Protein AF-A0AA35RER6-F1 (afdb_monomer)

Foldseek 3Di:
DDDDDDDDDDDDDDDDDDPPDPPPPPPPDPVCVVCVPPPDDPDDDDDDDQFDKPCVVVVHDDPDPVCCVPPIGHDPRRVVVVVVVVPDPPVVPD

Structure (mmCIF, N/CA/C/O backbone):
data_AF-A0AA35RER6-F1
#
_entry.id   AF-A0AA35RER6-F1
#
loop_
_atom_site.group_PDB
_atom_site.id
_atom_site.type_symbol
_atom_site.label_atom_id
_atom_site.label_alt_id
_atom_site.label_comp_id
_atom_site.label_asym_id
_atom_site.label_entity_id
_atom_site.label_seq_id
_atom_site.pdbx_PDB_ins_code
_atom_site.Cartn_x
_atom_site.Cartn_y
_atom_site.Cartn_z
_atom_site.occupancy
_atom_site.B_iso_or_equiv
_atom_site.auth_seq_id
_atom_site.auth_comp_id
_atom_site.auth_asym_id
_atom_site.auth_atom_id
_atom_site.pdbx_PDB_model_num
ATOM 1 N N . MET A 1 1 ? -80.668 -36.706 32.297 1.00 35.38 1 MET A N 1
ATOM 2 C CA . MET A 1 1 ? -79.534 -36.753 33.245 1.00 35.38 1 MET A CA 1
ATOM 3 C C . MET A 1 1 ? -78.704 -35.482 33.046 1.00 35.38 1 MET A C 1
ATOM 5 O O . MET A 1 1 ? -78.139 -35.363 31.974 1.00 35.38 1 MET A O 1
ATOM 9 N N . ARG A 1 2 ? -78.718 -34.573 34.047 1.00 35.19 2 ARG A N 1
ATOM 10 C CA . ARG A 1 2 ? -77.798 -33.436 34.362 1.00 35.19 2 ARG A CA 1
ATOM 11 C C . ARG A 1 2 ? -77.468 -32.381 33.275 1.00 35.19 2 ARG A C 1
ATOM 13 O O . ARG A 1 2 ? -77.056 -32.758 32.197 1.00 35.19 2 ARG A O 1
ATOM 20 N N . THR A 1 3 ? -77.418 -31.059 33.489 1.00 35.53 3 THR A N 1
ATOM 21 C CA . THR A 1 3 ? -78.039 -30.043 34.382 1.00 35.53 3 THR A CA 1
ATOM 22 C C . THR A 1 3 ? -77.591 -28.658 33.848 1.00 35.53 3 THR A C 1
ATOM 24 O O . THR A 1 3 ? -76.544 -28.562 33.218 1.00 35.53 3 THR A O 1
ATOM 27 N N . LEU A 1 4 ? -78.393 -27.620 34.103 1.00 42.94 4 LEU A N 1
ATOM 28 C CA . LEU A 1 4 ? -78.338 -26.217 33.634 1.00 42.94 4 LEU A CA 1
ATOM 29 C C . LEU A 1 4 ? -77.160 -25.362 34.167 1.00 42.94 4 LEU A C 1
ATOM 31 O O . LEU A 1 4 ? -76.626 -25.682 35.227 1.00 42.94 4 LEU A O 1
ATOM 35 N N . LYS A 1 5 ? -76.876 -24.218 33.505 1.00 38.00 5 LYS A N 1
ATOM 36 C CA . LYS A 1 5 ? -76.817 -22.835 34.073 1.00 38.00 5 LYS A CA 1
ATOM 37 C C . LYS A 1 5 ? -76.623 -21.795 32.943 1.00 38.00 5 LYS A C 1
ATOM 39 O O . LYS A 1 5 ? -75.729 -21.964 32.126 1.00 38.00 5 LYS A O 1
ATOM 44 N N . GLU A 1 6 ? -77.605 -20.920 32.677 1.00 36.34 6 GLU A N 1
ATOM 45 C CA . GLU A 1 6 ? -77.724 -19.517 33.167 1.00 36.34 6 GLU A CA 1
ATOM 46 C C . GLU A 1 6 ? -76.559 -18.612 32.702 1.00 36.34 6 GLU A C 1
ATOM 48 O O . GLU A 1 6 ? -75.410 -18.973 32.883 1.00 36.34 6 GLU A O 1
ATOM 53 N N . GLY A 1 7 ? -76.715 -17.415 32.134 1.00 32.03 7 GLY A N 1
ATOM 54 C CA . GLY A 1 7 ? -77.866 -16.561 31.880 1.00 32.03 7 GLY A CA 1
ATOM 55 C C . GLY A 1 7 ? -77.400 -15.137 31.499 1.00 32.03 7 GLY A C 1
ATOM 56 O O . GLY A 1 7 ? -76.243 -14.780 31.684 1.00 32.03 7 GLY A O 1
ATOM 57 N N . VAL A 1 8 ? -78.367 -14.342 31.032 1.00 36.25 8 VAL A N 1
ATOM 58 C CA . VAL A 1 8 ? -78.510 -12.879 31.196 1.00 36.25 8 VAL A CA 1
ATOM 59 C C . VAL A 1 8 ? -77.700 -11.903 30.312 1.00 36.25 8 VAL A C 1
ATOM 61 O O . VAL A 1 8 ? -76.479 -11.825 30.287 1.00 36.25 8 VAL A O 1
ATOM 64 N N . VAL A 1 9 ? -78.508 -11.080 29.638 1.00 45.28 9 VAL A N 1
ATOM 65 C CA . VAL A 1 9 ? -78.262 -9.872 28.841 1.00 45.28 9 VAL A CA 1
ATOM 66 C C . VAL A 1 9 ? -77.658 -8.729 29.670 1.00 45.28 9 VAL A C 1
ATOM 68 O O . VAL A 1 9 ? -78.118 -8.460 30.774 1.00 45.28 9 VAL A O 1
ATOM 71 N N . GLY A 1 10 ? -76.742 -7.950 29.083 1.00 33.59 10 GLY A N 1
ATOM 72 C CA . GLY A 1 10 ? -76.323 -6.657 29.635 1.00 33.59 10 GLY A CA 1
ATOM 73 C C . GLY A 1 10 ? -75.785 -5.697 28.573 1.00 33.59 10 GLY A C 1
ATOM 74 O O . GLY A 1 10 ? -74.625 -5.777 28.186 1.00 33.59 10 GLY A O 1
ATOM 75 N N . ARG A 1 11 ? -76.629 -4.762 28.110 1.00 44.19 11 ARG A N 1
ATOM 76 C CA . ARG A 1 11 ? -76.205 -3.548 27.390 1.00 44.19 11 ARG A CA 1
ATOM 77 C C . ARG A 1 11 ? -75.449 -2.636 28.362 1.00 44.19 11 ARG A C 1
ATOM 79 O O . ARG A 1 11 ? -75.955 -2.365 29.446 1.00 44.19 11 ARG A O 1
ATOM 86 N N . GLY A 1 12 ? -74.307 -2.094 27.948 1.00 33.94 12 GLY A N 1
ATOM 87 C CA . GLY A 1 12 ? -73.565 -1.107 28.732 1.00 33.94 12 GLY A CA 1
ATOM 88 C C . GLY A 1 12 ? -72.547 -0.352 27.888 1.00 33.94 12 GLY A C 1
ATOM 89 O O . GLY A 1 12 ? -71.407 -0.776 27.746 1.00 33.94 12 GLY A O 1
ATOM 90 N N . SER A 1 13 ? -72.967 0.775 27.314 1.00 45.12 13 SER A N 1
ATOM 91 C CA . SER A 1 13 ? -72.069 1.777 26.741 1.00 45.12 13 SER A CA 1
ATOM 92 C C . SER A 1 13 ? -71.188 2.432 27.815 1.00 45.12 13 SER A C 1
ATOM 94 O O . SER A 1 13 ? -71.620 2.618 28.950 1.00 45.12 13 SER A O 1
ATOM 96 N N . ARG A 1 14 ? -70.041 2.953 27.352 1.00 42.44 14 ARG A N 1
ATOM 97 C CA . ARG A 1 14 ? -69.091 3.891 27.993 1.00 42.44 14 ARG A CA 1
ATOM 98 C C . ARG A 1 14 ? -67.979 3.254 28.834 1.00 42.44 14 ARG A C 1
ATOM 100 O O . ARG A 1 14 ? -68.185 2.883 29.980 1.00 42.44 14 ARG A O 1
ATOM 107 N N . ARG A 1 15 ? -66.736 3.464 28.400 1.00 38.97 15 ARG A N 1
ATOM 108 C CA . ARG A 1 15 ? -66.005 4.718 28.661 1.00 38.97 15 ARG A CA 1
ATOM 109 C C . ARG A 1 15 ? -64.721 4.756 27.834 1.00 38.97 15 ARG A C 1
ATOM 111 O O . ARG A 1 15 ? -63.889 3.867 27.937 1.00 38.97 15 ARG A O 1
ATOM 118 N N . LEU A 1 16 ? -64.563 5.843 27.083 1.00 52.06 16 LEU A N 1
ATOM 119 C CA . LEU A 1 16 ? -63.262 6.379 26.702 1.00 52.06 16 LEU A CA 1
ATOM 120 C C . LEU A 1 16 ? -62.436 6.599 27.979 1.00 52.06 16 LEU A C 1
ATOM 122 O O . LEU A 1 16 ? -62.890 7.285 28.899 1.00 52.06 16 LEU A O 1
ATOM 126 N N . ARG A 1 17 ? -61.270 5.959 28.034 1.00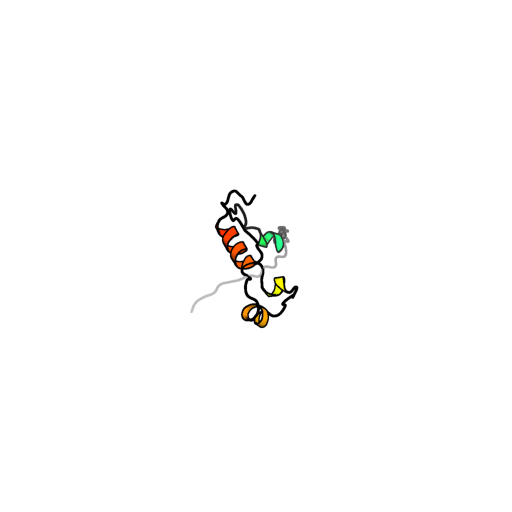 35.28 17 ARG A N 1
ATOM 127 C CA . ARG A 1 17 ? -60.083 6.239 28.859 1.00 35.28 17 ARG A CA 1
ATOM 128 C C . ARG A 1 17 ? -59.050 5.211 28.387 1.00 35.28 17 ARG A C 1
ATOM 130 O O . ARG A 1 17 ? -59.343 4.028 28.383 1.00 35.28 17 ARG A O 1
ATOM 137 N N . SER A 1 18 ? -57.868 5.559 27.924 1.00 41.88 18 SER A N 1
ATOM 138 C CA . SER A 1 18 ? -57.020 6.677 28.288 1.00 41.88 18 SER A CA 1
ATOM 139 C C . SER A 1 18 ? -56.161 6.988 27.076 1.00 41.88 18 SER A C 1
ATOM 141 O O . SER A 1 18 ? -55.539 6.081 26.527 1.00 41.88 18 SER A O 1
ATOM 143 N N . GLU A 1 19 ? -56.073 8.264 26.722 1.00 47.50 19 GLU A N 1
ATOM 144 C CA . GLU A 1 19 ? -54.886 8.829 26.093 1.00 47.50 19 GLU A CA 1
ATOM 145 C C . GLU A 1 19 ? -53.710 8.532 27.034 1.00 47.50 19 GLU A C 1
ATOM 147 O O . GLU A 1 19 ? -53.427 9.262 27.978 1.00 47.50 19 GLU A O 1
ATOM 152 N N . LYS A 1 20 ? -53.102 7.356 26.903 1.00 44.16 20 LYS A N 1
ATOM 153 C CA . LYS A 1 20 ? -51.733 7.156 27.351 1.00 44.16 20 LYS A CA 1
ATOM 154 C C . LYS A 1 20 ? -50.922 7.433 26.114 1.00 44.16 20 LYS A C 1
ATOM 156 O O . LYS A 1 20 ? -50.953 6.629 25.187 1.00 44.16 20 LYS A O 1
ATOM 161 N N . GLY A 1 21 ? -50.288 8.604 26.109 1.00 43.53 21 GLY A N 1
ATOM 162 C CA . GLY A 1 21 ? -49.296 8.971 25.119 1.00 43.53 21 GLY A CA 1
ATOM 163 C C . GLY A 1 21 ? -48.406 7.767 24.875 1.00 43.53 21 GLY A C 1
ATOM 164 O O . GLY A 1 21 ? -47.630 7.364 25.742 1.00 43.53 21 GLY A O 1
ATOM 165 N N . MET A 1 22 ? -48.566 7.165 23.701 1.00 42.09 22 MET A N 1
ATOM 166 C CA . MET A 1 22 ? -47.454 6.471 23.103 1.00 42.09 22 MET A CA 1
ATOM 167 C C . MET A 1 22 ? -46.477 7.598 22.837 1.00 42.09 22 MET A C 1
ATOM 169 O O . MET A 1 22 ? -46.641 8.348 21.881 1.00 42.09 22 MET A O 1
ATOM 173 N N . ALA A 1 23 ? -45.553 7.808 23.778 1.00 53.47 23 ALA A N 1
ATOM 174 C CA . ALA A 1 23 ? -44.321 8.485 23.454 1.00 53.47 23 ALA A CA 1
ATOM 175 C C . ALA A 1 23 ? -43.854 7.788 22.182 1.00 53.47 23 ALA A C 1
ATOM 177 O O . ALA A 1 23 ? -43.615 6.577 22.214 1.00 53.47 23 ALA A O 1
ATOM 178 N N . GLU A 1 24 ? -43.881 8.507 21.059 1.00 53.28 24 GLU A N 1
ATOM 179 C CA . GLU A 1 24 ? -43.195 8.065 19.862 1.00 53.28 24 GLU A CA 1
ATOM 180 C C . GLU A 1 24 ? -41.802 7.706 20.352 1.00 53.28 24 GLU A C 1
ATOM 182 O O . GLU A 1 24 ? -41.054 8.573 20.810 1.00 53.28 24 GLU A O 1
ATOM 187 N N . ALA A 1 25 ? -41.509 6.407 20.416 1.00 60.91 25 ALA A N 1
ATOM 188 C CA . ALA A 1 25 ? -40.171 5.968 20.720 1.00 60.91 25 ALA A CA 1
ATOM 189 C C . ALA A 1 25 ? -39.345 6.593 19.608 1.00 60.91 25 ALA A C 1
ATOM 191 O O . ALA A 1 25 ? -39.517 6.224 18.444 1.00 60.91 25 ALA A O 1
ATOM 192 N N . HIS A 1 26 ? -38.559 7.610 19.957 1.00 70.50 26 HIS A N 1
ATOM 193 C CA . HIS A 1 26 ? -37.642 8.251 19.041 1.00 70.50 26 HIS A CA 1
ATOM 194 C C . HIS A 1 26 ? -36.665 7.158 1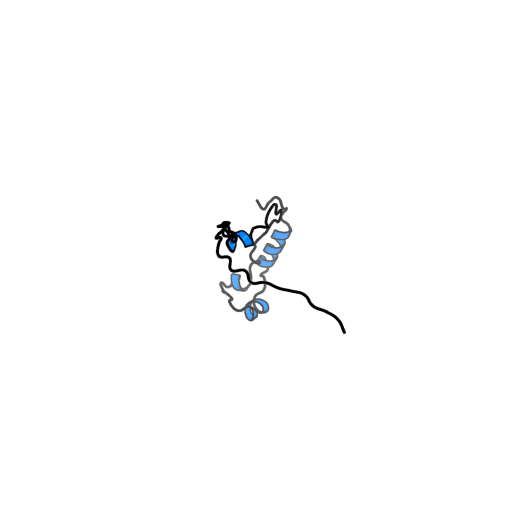8.631 1.00 70.50 26 HIS A C 1
ATOM 196 O O . HIS A 1 26 ? -35.720 6.848 19.358 1.00 70.50 26 HIS A O 1
ATOM 202 N N . LEU A 1 27 ? -36.995 6.463 17.537 1.00 65.56 27 LEU A N 1
ATOM 203 C CA . LEU A 1 27 ? -36.131 5.450 16.974 1.00 65.56 27 LEU A CA 1
ATOM 204 C C . LEU A 1 27 ? -34.850 6.201 16.638 1.00 65.56 27 LEU A C 1
ATOM 206 O O . LEU A 1 27 ? -34.933 7.169 15.874 1.00 65.56 27 LEU A O 1
ATOM 210 N N . PRO A 1 28 ? -33.706 5.805 17.219 1.00 68.88 28 PRO A N 1
ATOM 211 C CA . PRO A 1 28 ? -32.463 6.489 16.941 1.00 68.88 28 PRO A CA 1
ATOM 212 C C . PRO A 1 28 ? -32.282 6.510 15.432 1.00 68.88 28 PRO A C 1
ATOM 214 O O . PRO A 1 28 ? -32.550 5.519 14.736 1.00 68.88 28 PRO A O 1
ATOM 217 N N . SER A 1 29 ? -31.866 7.660 14.921 1.00 79.19 29 SER A N 1
ATOM 218 C CA . SER A 1 29 ? -31.512 7.776 13.517 1.00 79.19 29 SER A CA 1
ATOM 219 C C . SER A 1 29 ? -30.518 6.663 13.155 1.00 79.19 29 SER A C 1
ATOM 221 O O . SER A 1 29 ? -29.759 6.169 13.996 1.00 79.19 29 SER A O 1
ATOM 223 N N . LYS A 1 30 ? -30.500 6.235 11.885 1.00 73.44 30 LYS A N 1
ATOM 224 C CA . LYS A 1 30 ? -29.565 5.187 11.427 1.00 73.44 30 LYS A CA 1
ATOM 225 C C . LYS A 1 30 ? -28.109 5.497 11.808 1.00 73.44 30 LYS A C 1
ATOM 227 O O . LYS A 1 30 ? -27.328 4.573 11.999 1.00 73.44 30 LYS A O 1
ATOM 232 N N . GLU A 1 31 ? -27.767 6.778 11.918 1.00 71.88 31 GLU A N 1
ATOM 233 C CA . GLU A 1 31 ? -26.463 7.289 12.342 1.00 71.88 31 GLU A CA 1
ATOM 234 C C . GLU A 1 31 ? -26.226 7.096 13.851 1.00 71.88 31 GLU A C 1
ATOM 236 O O . GLU A 1 31 ? -25.201 6.547 14.243 1.00 71.88 31 GLU A O 1
ATOM 241 N N . GLU A 1 32 ? -27.186 7.442 14.709 1.00 70.50 32 GLU A N 1
ATOM 242 C CA . GLU A 1 32 ? -27.067 7.245 16.164 1.00 70.50 32 GLU A CA 1
ATOM 243 C C . GLU A 1 32 ? -26.979 5.762 16.538 1.00 70.50 32 GLU A C 1
ATOM 245 O O . GLU A 1 32 ? -26.182 5.376 17.395 1.00 70.50 32 GLU A O 1
ATOM 250 N N . ALA A 1 33 ? -27.720 4.899 15.837 1.00 75.38 33 ALA A N 1
ATOM 251 C CA . ALA A 1 33 ? -27.633 3.456 16.034 1.00 75.38 33 ALA A CA 1
ATOM 252 C C . ALA A 1 33 ? -26.242 2.900 15.659 1.00 75.38 33 ALA A C 1
ATOM 254 O O . ALA A 1 33 ? -25.726 2.029 16.362 1.00 75.38 33 ALA A O 1
ATOM 255 N N . ARG A 1 34 ? -25.604 3.434 14.602 1.00 79.38 34 ARG A N 1
ATOM 256 C CA . ARG A 1 34 ? -24.289 2.979 14.100 1.00 79.38 34 ARG A CA 1
ATOM 257 C C . ARG A 1 34 ? -23.158 3.168 15.104 1.00 79.38 34 ARG A C 1
ATOM 259 O O . ARG A 1 34 ? -22.234 2.359 15.122 1.00 79.38 34 ARG A O 1
ATOM 266 N N . PHE A 1 35 ? -23.229 4.210 15.928 1.00 78.06 35 PHE A N 1
ATOM 267 C CA . PHE A 1 35 ? -22.145 4.587 16.840 1.00 78.06 35 PHE A CA 1
ATOM 268 C C . PHE A 1 35 ? -22.488 4.390 18.322 1.00 78.06 35 PHE A C 1
ATOM 270 O O . PHE A 1 35 ? -21.620 4.568 19.175 1.00 78.06 35 PHE A O 1
ATOM 277 N N . SER A 1 36 ? -23.714 3.955 18.630 1.00 76.38 36 SER A N 1
ATOM 278 C CA . SER A 1 36 ? -24.232 3.793 19.998 1.00 76.38 36 SER A CA 1
ATOM 279 C C . SER A 1 36 ? -23.394 2.886 20.918 1.00 76.38 36 SER A C 1
ATOM 281 O O . SER A 1 36 ? -23.473 3.020 22.136 1.00 76.38 36 SER A O 1
ATOM 283 N N . GLY A 1 37 ? -22.557 2.000 20.364 1.00 77.94 37 GLY A N 1
ATOM 284 C CA . GLY A 1 37 ? -21.665 1.108 21.119 1.00 77.94 37 GLY A CA 1
ATOM 285 C C . GLY A 1 37 ? -20.183 1.508 21.159 1.00 77.94 37 GLY A C 1
ATOM 286 O O . GLY A 1 37 ? -19.393 0.805 21.783 1.00 77.94 37 GLY A O 1
ATOM 287 N N . LEU A 1 38 ? -19.769 2.598 20.502 1.00 81.75 38 LEU A N 1
ATOM 288 C CA . LEU A 1 38 ? -18.348 2.956 20.353 1.00 81.75 38 LEU A CA 1
ATOM 289 C C . LEU A 1 38 ? -17.844 3.883 21.467 1.00 81.75 38 LEU A C 1
ATOM 291 O O . LEU A 1 38 ? -17.323 4.965 21.203 1.00 81.75 38 LEU A O 1
ATOM 295 N N . THR A 1 39 ? -17.964 3.466 22.726 1.00 81.50 39 THR A N 1
ATOM 296 C CA . THR A 1 39 ? -17.362 4.209 23.844 1.00 81.50 39 THR A CA 1
ATOM 297 C C . THR A 1 39 ? -16.027 3.579 24.259 1.00 81.50 39 THR A C 1
ATOM 299 O O . THR A 1 39 ? -15.887 2.360 24.297 1.00 81.50 39 THR A O 1
ATOM 302 N N . ASN A 1 40 ? -15.021 4.413 24.559 1.00 84.81 40 ASN A N 1
ATOM 303 C CA . ASN A 1 40 ? -13.710 4.001 25.094 1.00 84.81 40 ASN A CA 1
ATOM 304 C C . ASN A 1 40 ? -12.847 3.092 24.178 1.00 84.81 40 ASN A C 1
ATOM 306 O O . ASN A 1 40 ? -12.200 2.144 24.631 1.00 84.81 40 ASN A O 1
ATOM 310 N N . LEU A 1 41 ? -12.806 3.383 22.872 1.00 85.75 41 LEU A N 1
ATOM 311 C CA . LEU A 1 41 ? -11.896 2.703 21.944 1.00 85.75 41 LEU A CA 1
ATOM 312 C C . LEU A 1 41 ? -10.4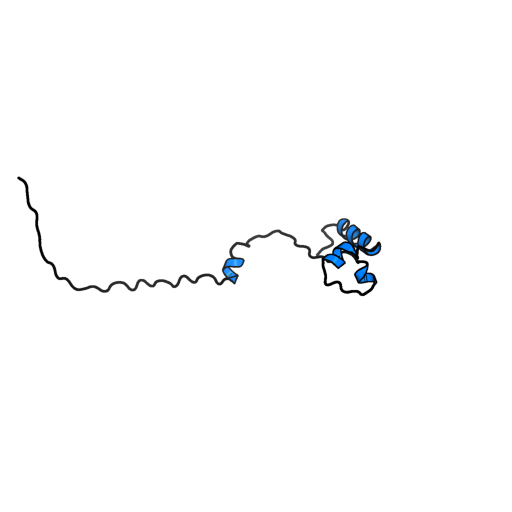47 3.158 22.167 1.00 85.75 41 LEU A C 1
ATOM 314 O O . LEU A 1 41 ? -10.157 4.350 22.184 1.00 85.75 41 LEU A O 1
ATOM 318 N N . ARG A 1 42 ? -9.523 2.199 22.269 1.00 88.00 42 ARG A N 1
ATOM 319 C CA . ARG A 1 42 ? -8.070 2.447 22.385 1.00 88.00 42 ARG A CA 1
ATOM 320 C C . ARG A 1 42 ? -7.287 2.056 21.126 1.00 88.00 42 ARG A C 1
ATOM 322 O O . ARG A 1 42 ? -6.066 1.922 21.167 1.00 88.00 42 ARG A O 1
ATOM 329 N N . ASN A 1 43 ? -7.990 1.835 20.018 1.00 86.56 43 ASN A N 1
ATOM 330 C CA . ASN A 1 43 ? -7.384 1.402 18.764 1.00 86.56 43 ASN A CA 1
ATOM 331 C C . ASN A 1 43 ? -6.576 2.544 18.139 1.00 86.56 43 ASN A C 1
ATOM 333 O O . ASN A 1 43 ? -7.057 3.671 18.050 1.00 86.56 43 ASN A O 1
ATOM 337 N N . ARG A 1 44 ? -5.375 2.230 17.650 1.00 85.88 44 ARG A N 1
ATOM 338 C CA . ARG A 1 44 ? -4.617 3.101 16.748 1.00 85.88 44 ARG A CA 1
ATOM 339 C C . ARG A 1 44 ? -4.763 2.559 15.338 1.00 85.88 44 ARG A C 1
ATOM 341 O O . ARG A 1 44 ? -4.432 1.403 15.091 1.00 85.88 44 ARG A O 1
ATOM 348 N N . ILE A 1 45 ? -5.301 3.379 14.445 1.00 87.94 45 ILE A N 1
ATOM 349 C CA . ILE A 1 45 ? -5.543 3.012 13.051 1.00 87.94 45 ILE A CA 1
ATOM 350 C C . ILE A 1 45 ? -4.533 3.774 12.204 1.00 87.94 45 ILE A C 1
ATOM 352 O O . ILE A 1 45 ? -4.514 5.001 12.221 1.00 87.94 45 ILE A O 1
ATOM 356 N N . PHE A 1 46 ? -3.710 3.038 11.464 1.00 86.19 46 PHE A N 1
ATOM 357 C CA . PHE A 1 46 ? -2.751 3.602 10.521 1.00 86.19 46 PHE A CA 1
ATOM 358 C C . PHE A 1 46 ? -3.245 3.326 9.104 1.00 86.19 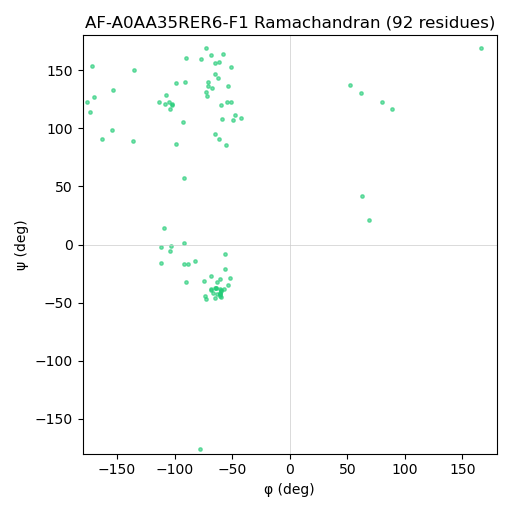46 PHE A C 1
ATOM 360 O O . PHE A 1 46 ? -3.564 2.186 8.767 1.00 86.19 46 PHE A O 1
ATOM 367 N N . ILE A 1 47 ? -3.315 4.369 8.279 1.00 89.25 47 ILE A N 1
ATOM 368 C CA . ILE A 1 47 ? -3.669 4.262 6.863 1.00 89.25 47 ILE A CA 1
ATOM 369 C C . ILE A 1 47 ? -2.433 4.644 6.064 1.00 89.25 47 ILE A C 1
ATOM 371 O O . ILE A 1 47 ? -1.889 5.733 6.232 1.00 89.25 47 ILE A O 1
ATOM 375 N N . MET A 1 48 ? -1.983 3.739 5.203 1.00 89.00 48 MET A N 1
ATOM 376 C CA . MET A 1 48 ? -0.780 3.923 4.399 1.00 89.00 48 MET A CA 1
ATOM 377 C C . MET A 1 48 ? -1.050 3.481 2.966 1.00 89.00 48 MET A C 1
ATOM 379 O O . MET A 1 48 ? -1.851 2.578 2.717 1.00 89.00 48 MET A O 1
ATOM 383 N N . ARG A 1 49 ? -0.360 4.111 2.014 1.00 91.25 49 ARG A N 1
ATOM 384 C CA . ARG A 1 49 ? -0.245 3.563 0.660 1.00 91.25 49 ARG A CA 1
ATOM 385 C C . ARG A 1 49 ? 0.780 2.429 0.665 1.00 91.25 49 ARG A C 1
ATOM 387 O O . ARG A 1 49 ? 1.641 2.366 1.538 1.00 91.25 49 ARG A O 1
ATOM 394 N N . HIS A 1 50 ? 0.712 1.561 -0.338 1.00 90.62 50 HIS A N 1
ATOM 395 C CA . HIS A 1 50 ? 1.824 0.662 -0.629 1.00 90.62 50 HIS A CA 1
ATOM 396 C C . HIS A 1 50 ? 3.081 1.473 -1.003 1.00 90.62 50 HIS A C 1
ATOM 398 O O . HIS A 1 50 ? 2.972 2.615 -1.464 1.00 90.62 50 HIS A O 1
ATOM 404 N N . GLY A 1 51 ? 4.266 0.877 -0.833 1.00 92.88 51 GLY A N 1
ATOM 405 C CA . GLY A 1 51 ? 5.517 1.460 -1.331 1.00 92.88 51 GLY A CA 1
ATOM 406 C C . GLY A 1 51 ? 5.474 1.683 -2.846 1.00 92.88 51 GLY A C 1
ATOM 407 O O . GLY A 1 51 ? 4.612 1.138 -3.538 1.00 92.88 51 GLY A O 1
ATOM 408 N N . GLN A 1 52 ? 6.387 2.486 -3.388 1.00 96.50 52 GLN A N 1
ATOM 409 C CA . GLN A 1 52 ? 6.403 2.808 -4.815 1.00 96.50 52 GLN A CA 1
ATOM 410 C C . GLN A 1 52 ? 6.342 1.542 -5.690 1.00 96.50 52 GLN A C 1
ATOM 412 O O . GLN A 1 52 ? 7.191 0.655 -5.604 1.00 96.50 52 GLN A O 1
ATOM 417 N N . SER A 1 53 ? 5.330 1.480 -6.555 1.00 95.75 53 SER A N 1
ATOM 418 C CA . SER A 1 53 ? 5.208 0.415 -7.550 1.00 95.75 53 SER A CA 1
ATOM 419 C C . SER A 1 53 ? 5.901 0.782 -8.858 1.00 95.75 53 SER A C 1
ATOM 421 O O . SER A 1 53 ? 6.093 1.953 -9.194 1.00 95.75 53 SER A O 1
ATOM 423 N N . GLU A 1 54 ? 6.197 -0.242 -9.643 1.00 96.56 54 GLU A N 1
ATOM 424 C CA . GLU A 1 54 ? 6.650 -0.139 -11.022 1.00 96.56 54 GLU A CA 1
ATOM 425 C C . GLU A 1 54 ? 5.715 0.696 -11.919 1.00 96.56 54 GLU A C 1
ATOM 427 O O . GLU A 1 54 ? 6.181 1.429 -12.792 1.00 96.56 54 GLU A O 1
ATOM 432 N N . ALA A 1 55 ? 4.399 0.634 -11.694 1.00 95.75 55 ALA A N 1
ATOM 433 C CA . ALA A 1 55 ? 3.435 1.488 -12.387 1.00 95.75 55 ALA A CA 1
ATOM 434 C C . ALA A 1 55 ? 3.598 2.962 -11.989 1.00 95.75 55 ALA A C 1
ATOM 436 O O . ALA A 1 55 ? 3.587 3.838 -12.852 1.00 95.75 55 ALA A O 1
ATOM 437 N N . ASN A 1 56 ? 3.813 3.245 -10.696 1.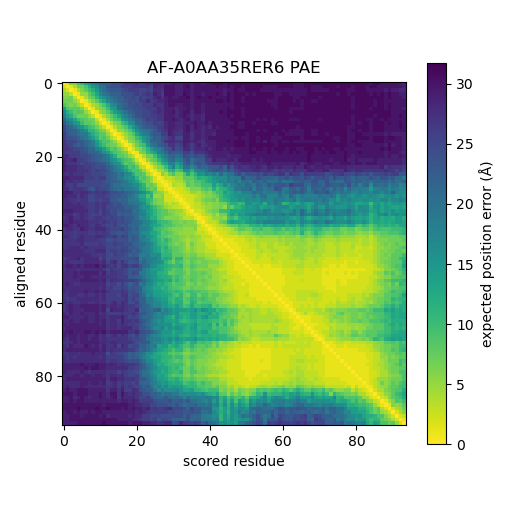00 95.31 56 ASN A N 1
ATOM 438 C CA . ASN A 1 56 ? 4.025 4.616 -10.223 1.00 95.31 56 ASN A CA 1
ATOM 439 C C . ASN A 1 56 ? 5.295 5.225 -10.817 1.00 95.31 56 ASN A C 1
ATOM 441 O O . ASN A 1 56 ? 5.260 6.371 -11.252 1.00 95.31 56 ASN A O 1
ATOM 445 N N . ALA A 1 57 ? 6.386 4.454 -10.877 1.00 96.38 57 ALA A N 1
ATOM 446 C CA . ALA A 1 57 ? 7.643 4.901 -11.477 1.00 96.38 57 ALA A CA 1
ATOM 447 C C . ALA A 1 57 ? 7.491 5.261 -12.968 1.00 96.38 57 ALA A C 1
ATOM 449 O O . ALA A 1 57 ? 8.188 6.142 -13.462 1.00 96.38 57 ALA A O 1
ATOM 450 N N . ARG A 1 58 ? 6.550 4.618 -13.673 1.00 96.12 58 ARG A N 1
ATOM 451 C CA . ARG A 1 58 ? 6.227 4.884 -15.085 1.00 96.12 58 ARG A CA 1
ATOM 452 C C . ARG A 1 58 ? 5.106 5.915 -15.285 1.00 96.12 58 ARG A C 1
ATOM 454 O O . ARG A 1 58 ? 4.724 6.167 -16.421 1.00 96.12 58 ARG A O 1
ATOM 461 N N . GLY A 1 59 ? 4.556 6.494 -14.213 1.00 95.88 59 GLY A N 1
ATOM 462 C CA . GLY A 1 59 ? 3.443 7.450 -14.292 1.00 95.88 59 GLY A CA 1
ATOM 463 C C . GLY A 1 59 ? 2.109 6.833 -14.736 1.00 95.88 59 GLY A C 1
ATOM 464 O O . GLY A 1 59 ? 1.235 7.545 -15.223 1.00 95.88 59 GLY A O 1
ATOM 465 N N . LEU A 1 60 ? 1.946 5.515 -14.589 1.00 94.75 60 LEU A N 1
ATOM 466 C CA . LEU A 1 60 ? 0.750 4.787 -15.005 1.00 94.75 60 LEU A CA 1
ATOM 467 C C . LEU A 1 60 ? -0.269 4.695 -13.866 1.00 94.75 60 LEU A C 1
ATOM 469 O O . LEU A 1 60 ? 0.077 4.420 -12.714 1.00 94.75 60 LEU A O 1
ATOM 473 N N . ILE A 1 61 ? -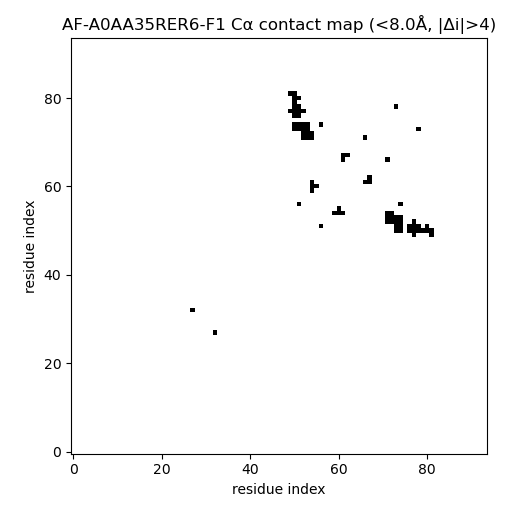1.544 4.853 -14.219 1.00 93.50 61 ILE A N 1
ATOM 474 C CA . ILE A 1 61 ? -2.675 4.551 -13.341 1.00 93.50 61 ILE A CA 1
ATOM 475 C C . ILE A 1 61 ? -3.255 3.210 -13.781 1.00 93.50 61 ILE A C 1
ATOM 477 O O . ILE A 1 61 ? -3.683 3.054 -14.923 1.00 93.50 61 ILE A O 1
ATOM 481 N N . VAL A 1 62 ? -3.264 2.237 -12.871 1.00 91.25 62 VAL A N 1
ATOM 482 C CA . VAL A 1 62 ? -3.790 0.895 -13.136 1.00 91.25 62 VAL A CA 1
ATOM 483 C C . VAL A 1 62 ? -5.156 0.760 -12.476 1.00 91.25 62 VAL A C 1
ATOM 485 O O . VAL A 1 62 ? -5.263 0.819 -11.256 1.00 91.25 62 VAL A O 1
ATOM 488 N N . CYS A 1 63 ? -6.195 0.570 -13.289 1.00 91.31 63 CYS A N 1
ATOM 489 C CA . CYS A 1 63 ? -7.581 0.448 -12.820 1.00 91.31 63 CYS A CA 1
ATOM 490 C C . CYS A 1 63 ? -8.112 -0.997 -12.839 1.00 91.31 63 CYS A C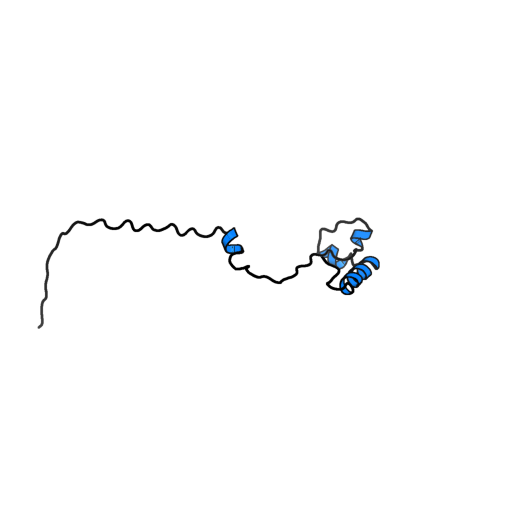 1
ATOM 492 O O . CYS A 1 63 ? -9.231 -1.235 -12.395 1.00 91.31 63 CYS A O 1
ATOM 494 N N . SER A 1 64 ? -7.337 -1.956 -13.362 1.00 92.62 64 SER A N 1
ATOM 495 C CA . SER A 1 64 ? -7.693 -3.381 -13.379 1.00 92.62 64 SER A CA 1
ATOM 496 C C . SER A 1 64 ? -6.879 -4.137 -12.322 1.00 92.62 64 SER A C 1
ATOM 498 O O . SER A 1 64 ? -5.645 -4.096 -12.388 1.00 92.62 64 SER A O 1
ATOM 500 N N . PRO A 1 65 ? -7.524 -4.834 -11.367 1.00 87.38 65 PRO A N 1
ATOM 501 C CA . PRO A 1 65 ? -6.816 -5.607 -10.349 1.00 87.38 65 PRO A CA 1
ATOM 502 C C . PRO A 1 65 ? -6.028 -6.772 -10.958 1.00 87.38 65 PRO A C 1
ATOM 504 O O . PRO A 1 65 ? -4.896 -7.007 -10.545 1.00 87.38 65 PRO A O 1
ATOM 507 N N . ASP A 1 66 ? -6.561 -7.432 -11.991 1.00 91.44 66 ASP A N 1
ATOM 508 C CA . ASP A 1 66 ? -5.888 -8.557 -12.655 1.00 91.44 66 ASP A CA 1
ATOM 509 C C . ASP A 1 66 ? -4.539 -8.129 -13.250 1.00 91.44 66 ASP A C 1
ATOM 511 O O . ASP A 1 66 ? -3.524 -8.811 -13.095 1.00 91.44 66 ASP A O 1
ATOM 515 N N . VAL A 1 67 ? -4.505 -6.949 -13.876 1.00 87.25 67 VAL A N 1
ATOM 516 C CA . VAL A 1 67 ? -3.280 -6.355 -14.430 1.00 87.25 67 VAL A CA 1
ATOM 517 C C . VAL A 1 67 ? -2.378 -5.820 -13.315 1.00 87.25 67 VAL A C 1
ATOM 519 O O . VAL A 1 67 ? -1.170 -6.049 -13.331 1.00 87.25 67 VAL A O 1
ATOM 522 N N . GLY A 1 68 ? -2.947 -5.126 -12.327 1.00 85.94 68 GLY A N 1
ATOM 523 C CA . GLY A 1 68 ? -2.197 -4.524 -11.223 1.00 85.94 68 GLY A CA 1
ATOM 524 C C . GLY A 1 68 ? -1.437 -5.547 -10.385 1.00 85.94 68 GLY A C 1
ATOM 525 O O . GLY A 1 68 ? -0.264 -5.339 -10.090 1.00 85.94 68 GLY A O 1
ATOM 526 N N . CYS A 1 69 ? -2.075 -6.670 -10.055 1.00 85.50 69 CYS A N 1
ATOM 527 C CA . CYS A 1 69 ? -1.475 -7.716 -9.231 1.00 85.50 69 CYS A CA 1
ATOM 528 C C . CYS A 1 69 ? -0.422 -8.545 -9.975 1.00 85.50 69 CYS A C 1
ATOM 530 O O . CYS A 1 69 ? 0.522 -9.020 -9.349 1.00 85.50 69 CYS A O 1
ATOM 532 N N . SER A 1 70 ? -0.573 -8.733 -11.288 1.00 89.19 70 SER A N 1
ATOM 533 C CA . SER A 1 70 ? 0.326 -9.580 -12.082 1.00 89.19 70 SER A CA 1
ATOM 534 C C . SER A 1 70 ? 1.520 -8.829 -12.670 1.00 89.19 70 SER A C 1
ATOM 536 O O . SER A 1 70 ? 2.586 -9.416 -12.832 1.00 89.19 70 SER A O 1
ATOM 538 N N . SER A 1 71 ? 1.350 -7.546 -13.005 1.00 89.44 71 SER A N 1
ATOM 539 C CA . SER A 1 71 ? 2.279 -6.836 -13.896 1.00 89.44 71 SER A CA 1
ATOM 540 C C . SER A 1 71 ? 3.109 -5.745 -13.217 1.00 89.44 71 SER A C 1
ATOM 542 O O . SER A 1 71 ? 4.094 -5.298 -13.798 1.00 89.44 71 SER A O 1
ATOM 544 N N . TYR A 1 72 ? 2.738 -5.288 -12.014 1.00 92.94 72 TYR A N 1
ATOM 545 C CA . TYR A 1 72 ? 3.381 -4.128 -11.385 1.00 92.94 72 TYR A CA 1
ATOM 546 C C . TYR A 1 72 ? 3.680 -4.356 -9.901 1.00 92.94 72 TYR A C 1
ATOM 548 O O . TYR A 1 72 ? 2.896 -4.006 -9.020 1.00 92.94 72 TYR A O 1
ATOM 556 N N . GLY A 1 73 ? 4.861 -4.911 -9.630 1.00 93.25 73 GLY A N 1
ATOM 557 C CA . GLY A 1 73 ? 5.380 -5.084 -8.273 1.00 93.25 73 GLY A CA 1
ATOM 558 C C . GLY A 1 73 ? 5.958 -3.803 -7.659 1.00 93.25 73 GLY A C 1
ATOM 559 O O . GLY A 1 73 ? 5.919 -2.718 -8.246 1.00 93.25 73 GLY A O 1
ATOM 560 N N . LEU A 1 74 ? 6.522 -3.939 -6.455 1.00 95.62 74 LEU A N 1
ATOM 561 C CA . LEU A 1 74 ? 7.304 -2.879 -5.811 1.00 95.62 74 LEU A CA 1
ATOM 562 C C . LEU A 1 74 ? 8.651 -2.687 -6.514 1.00 95.62 74 LEU A C 1
ATOM 564 O O . LEU A 1 74 ? 9.325 -3.665 -6.845 1.00 95.62 74 LEU A O 1
ATOM 568 N N . THR A 1 75 ? 9.066 -1.429 -6.662 1.00 96.56 75 THR A N 1
ATOM 569 C CA . THR A 1 75 ? 10.452 -1.091 -7.011 1.00 96.56 75 THR A CA 1
ATOM 570 C C . THR A 1 75 ? 11.372 -1.338 -5.813 1.00 96.56 75 THR A C 1
ATOM 572 O O . THR A 1 75 ? 10.902 -1.525 -4.689 1.00 96.56 75 THR A O 1
ATOM 575 N N . ASP A 1 76 ? 12.691 -1.294 -6.009 1.00 97.00 76 ASP A N 1
ATOM 576 C CA . ASP A 1 76 ? 13.640 -1.386 -4.889 1.00 97.00 76 ASP A CA 1
ATOM 577 C C . ASP A 1 76 ? 13.436 -0.258 -3.872 1.00 97.00 76 ASP A C 1
ATOM 579 O O . ASP A 1 76 ? 13.423 -0.504 -2.667 1.00 97.00 76 ASP A O 1
ATOM 583 N N . LEU A 1 77 ? 13.148 0.959 -4.350 1.00 96.31 77 LEU A N 1
ATOM 584 C CA . LEU A 1 77 ? 12.734 2.069 -3.493 1.00 96.31 77 LEU A CA 1
ATOM 585 C C . LEU A 1 77 ? 1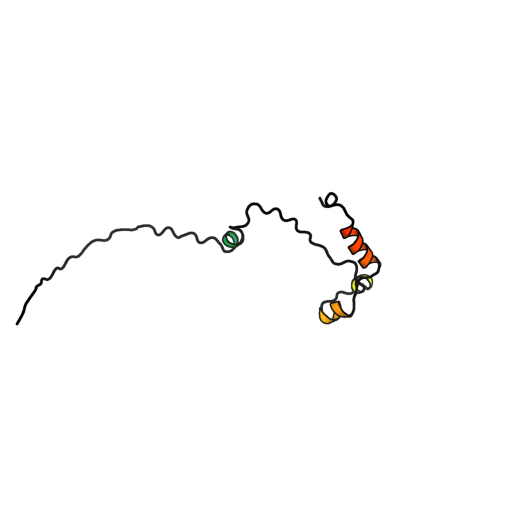1.446 1.732 -2.729 1.00 96.31 77 LEU A C 1
ATOM 587 O O . LEU A 1 77 ? 11.367 1.962 -1.525 1.00 96.31 77 LEU A O 1
ATOM 591 N N . GLY A 1 78 ? 10.450 1.157 -3.409 1.00 95.75 78 GLY A N 1
ATOM 592 C CA . GLY A 1 78 ? 9.200 0.734 -2.783 1.00 95.75 78 GLY A CA 1
ATOM 593 C C . GLY A 1 78 ? 9.395 -0.313 -1.687 1.00 95.75 78 GLY A C 1
ATOM 594 O O . GLY A 1 78 ? 8.738 -0.236 -0.651 1.00 95.75 78 GLY A O 1
ATOM 595 N N . ARG A 1 79 ? 10.324 -1.260 -1.869 1.00 95.56 79 ARG A N 1
ATOM 596 C CA . ARG A 1 79 ? 10.691 -2.241 -0.835 1.00 95.56 79 ARG A CA 1
ATOM 597 C C . ARG A 1 79 ? 11.337 -1.560 0.370 1.00 95.56 79 ARG A C 1
ATOM 599 O O . ARG A 1 79 ? 10.925 -1.823 1.497 1.00 95.56 79 ARG A O 1
ATOM 606 N N . SER A 1 80 ? 12.280 -0.648 0.142 1.00 94.62 80 SER A N 1
ATOM 607 C CA . SER A 1 80 ? 12.934 0.113 1.216 1.00 94.62 80 SER A CA 1
ATOM 608 C C . SER A 1 80 ? 11.944 0.951 2.029 1.00 94.62 80 SER A C 1
ATOM 610 O O . SER A 1 80 ? 12.007 0.935 3.252 1.00 94.62 80 SER A O 1
ATOM 612 N N . GLN A 1 81 ? 10.976 1.602 1.376 1.00 93.56 81 GLN A N 1
ATOM 613 C CA . GLN A 1 81 ? 9.919 2.371 2.051 1.00 93.56 81 GLN A CA 1
ATOM 614 C C . GLN A 1 81 ? 9.081 1.509 3.006 1.00 93.56 81 GLN A C 1
ATOM 616 O O . GLN A 1 81 ? 8.731 1.944 4.101 1.00 93.56 81 GLN A O 1
ATOM 621 N N . VAL A 1 82 ? 8.765 0.271 2.609 1.00 91.38 82 VAL A N 1
ATOM 622 C CA . VAL A 1 82 ? 8.021 -0.666 3.466 1.00 91.38 82 VAL A CA 1
ATOM 623 C C . VAL A 1 82 ? 8.864 -1.101 4.667 1.00 91.38 82 VAL A C 1
ATOM 625 O O . VAL A 1 82 ? 8.340 -1.208 5.775 1.00 91.38 82 VAL A O 1
ATOM 628 N N . LEU A 1 83 ? 10.166 -1.322 4.470 1.00 89.81 83 LEU A N 1
ATOM 629 C CA . LEU A 1 83 ? 11.080 -1.690 5.553 1.00 89.81 83 LEU A CA 1
ATOM 630 C C . LEU A 1 83 ? 11.290 -0.543 6.547 1.00 89.81 83 LEU A C 1
ATOM 632 O O . LEU A 1 83 ? 11.338 -0.786 7.748 1.00 89.81 83 LEU A O 1
ATOM 636 N N . GLU A 1 84 ? 11.364 0.698 6.071 1.00 86.94 84 GLU A N 1
ATOM 637 C CA . GLU A 1 84 ? 11.528 1.875 6.927 1.00 86.94 84 GLU A CA 1
ATOM 638 C C . GLU A 1 84 ? 10.360 2.029 7.911 1.00 86.94 84 GLU A C 1
ATOM 640 O O . GLU A 1 84 ? 10.585 2.231 9.103 1.00 86.94 84 GLU A O 1
ATOM 645 N N . ILE A 1 85 ? 9.121 1.817 7.452 1.00 80.12 85 ILE A N 1
ATOM 646 C CA . ILE A 1 85 ? 7.920 1.855 8.305 1.00 80.12 85 ILE A CA 1
ATOM 647 C C . ILE A 1 85 ? 8.011 0.854 9.462 1.00 80.12 85 ILE A C 1
ATOM 649 O O . ILE A 1 85 ? 7.587 1.162 10.574 1.00 80.12 85 ILE A O 1
ATOM 653 N N . PHE A 1 86 ? 8.564 -0.335 9.219 1.00 69.38 86 PHE A N 1
ATOM 654 C CA . PHE A 1 86 ? 8.699 -1.363 10.252 1.00 69.38 86 PHE A CA 1
ATOM 655 C C . PHE A 1 86 ? 9.713 -0.980 11.341 1.00 69.38 86 PHE A C 1
ATOM 657 O O . PHE A 1 86 ? 9.604 -1.437 12.477 1.00 69.38 86 PHE A O 1
ATOM 664 N N . ILE A 1 87 ? 10.702 -0.152 11.000 1.00 64.31 87 ILE A N 1
ATOM 665 C CA . ILE A 1 87 ? 11.841 0.169 11.867 1.00 64.31 87 ILE A CA 1
ATOM 666 C C . ILE A 1 87 ? 11.573 1.422 12.721 1.00 64.31 87 ILE A C 1
ATOM 668 O O . ILE A 1 87 ? 12.250 1.633 13.730 1.00 64.31 87 ILE A O 1
ATOM 672 N N . LEU A 1 88 ? 10.575 2.243 12.377 1.00 60.28 88 LEU A N 1
ATOM 673 C CA . LEU A 1 88 ? 10.280 3.457 13.137 1.00 60.28 88 LEU A CA 1
ATOM 674 C C . LEU A 1 88 ? 9.639 3.137 14.502 1.00 60.28 88 LEU A C 1
ATOM 676 O O . LEU A 1 88 ? 8.625 2.435 14.569 1.00 60.28 88 LEU A O 1
ATOM 680 N N . PRO A 1 89 ? 10.180 3.672 15.615 1.00 56.72 89 PRO A N 1
ATOM 681 C CA . PRO A 1 89 ? 9.573 3.502 16.924 1.00 56.72 89 PRO A CA 1
ATOM 682 C C . PRO A 1 89 ? 8.207 4.195 16.974 1.00 56.72 89 PRO A C 1
ATOM 684 O O . PRO A 1 89 ? 7.999 5.265 16.399 1.00 56.72 89 PRO A O 1
ATOM 687 N N . SER A 1 90 ? 7.282 3.611 17.743 1.00 57.19 90 SER A N 1
ATOM 688 C CA . SER A 1 90 ? 5.902 4.097 17.919 1.00 57.19 90 SER A CA 1
ATOM 689 C C . SER A 1 90 ? 5.791 5.551 18.420 1.00 57.19 90 SER A C 1
ATOM 691 O O . SER A 1 90 ? 4.684 6.080 18.466 1.00 57.19 90 SER A O 1
ATOM 693 N N . SER A 1 91 ? 6.899 6.186 18.811 1.00 62.19 91 SER A N 1
ATOM 694 C CA . SER A 1 91 ? 7.002 7.582 19.248 1.00 62.19 91 SER A CA 1
ATOM 695 C C . SER A 1 91 ? 7.091 8.605 18.111 1.00 62.19 91 SER A C 1
ATOM 697 O O . SER A 1 91 ? 6.946 9.793 18.375 1.00 62.19 91 SER A O 1
ATOM 699 N N . THR A 1 92 ? 7.361 8.185 16.872 1.00 57.91 92 THR A N 1
ATOM 700 C CA . THR A 1 92 ? 7.559 9.112 15.740 1.00 57.91 92 THR A CA 1
ATOM 701 C C . THR A 1 92 ? 6.254 9.459 15.018 1.00 57.91 92 THR A C 1
ATOM 703 O O . THR A 1 92 ? 6.189 10.453 14.303 1.00 57.91 92 THR A O 1
ATOM 706 N N . ILE A 1 93 ? 5.197 8.672 15.225 1.00 58.09 93 ILE A N 1
ATOM 707 C CA . ILE A 1 93 ? 3.891 8.894 14.602 1.00 58.09 93 ILE A CA 1
ATOM 708 C C . ILE A 1 93 ? 3.004 9.616 15.624 1.00 58.09 93 ILE A C 1
ATOM 710 O O . ILE A 1 93 ? 2.320 8.970 16.421 1.00 58.09 93 ILE A O 1
ATOM 714 N N . SER A 1 94 ? 3.098 10.950 15.641 1.00 49.91 94 SER A N 1
ATOM 715 C CA . SER A 1 94 ? 2.229 11.858 16.405 1.00 49.91 94 SER A CA 1
ATOM 716 C C . SER A 1 94 ? 1.252 12.586 15.498 1.00 49.91 94 SER A C 1
ATOM 718 O O . SER A 1 94 ? 1.593 12.818 14.318 1.00 49.91 94 SER A O 1
#

Sequence (94 aa):
MRTLKEGVVGRGSRRLRSEKGMAEAHLPSKEEARFSGLTNLRNRIFIMRHGQSEANARGLIVCSPDVGCSSYGLTDLGRSQVLEIFILPSSTIS

InterPro domains:
  IPR001345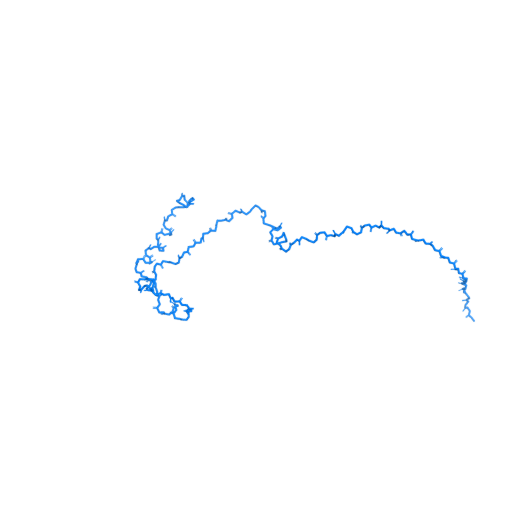 Phosphoglycerate/bisphosphoglycerate mutase, active site [PS00175] (47-56)
  IPR029033 Histidine phosphatase superfamily [G3DSA:3.40.50.1240] (40-85)
  IPR029033 Histidine phosphatase superfamily [SSF53254] (44-83)

Organism: Geodia barretti (NCBI:txid519541)

Radius of gyration: 35.77 Å; Cα contacts (8 Å, |Δi|>4): 39; chains: 1; bounding box: 93×49×50 Å

Secondary structure (DSSP, 8-state):
--------------------------PPPHHHHHHTT--S--------PPSPBHHHHTTPPP--HHHHHHH--B-HHHHHHHHHHHHS-TTS--

Solvent-accessible surface area (backbone atoms only — not comparable to full-atom values): 6684 Å² total; per-residue (Å²): 134,91,84,89,82,89,82,87,89,82,92,79,86,86,75,96,79,73,94,66,79,74,69,74,75,78,69,66,52,79,68,54,60,73,53,72,79,74,71,89,79,84,81,84,86,86,87,78,78,81,46,51,28,49,38,57,78,69,73,50,85,78,90,46,67,75,54,41,75,73,72,40,56,66,34,74,68,12,50,50,52,53,53,51,64,74,70,56,61,84,82,76,77,122

Mean predicted aligned error: 16.52 Å

pLDDT: mean 72.78, std 21.63, range [32.03, 97.0]